Protein AF-A0A7Y2TS36-F1 (afdb_monomer_lite)

Structure (mmCIF, N/CA/C/O backbone):
data_AF-A0A7Y2TS36-F1
#
_entry.id   AF-A0A7Y2TS36-F1
#
loop_
_atom_site.group_PDB
_atom_site.id
_atom_site.type_symbol
_atom_site.label_atom_id
_atom_site.label_alt_id
_atom_site.label_comp_id
_atom_site.label_asym_id
_atom_site.label_entity_id
_atom_site.label_seq_id
_atom_site.pdbx_PDB_ins_code
_atom_site.Cartn_x
_atom_site.Cartn_y
_atom_site.Cartn_z
_atom_site.occupancy
_atom_site.B_iso_or_equiv
_atom_site.auth_seq_id
_atom_site.auth_comp_id
_atom_site.auth_asym_id
_atom_site.auth_atom_id
_atom_site.pdbx_PDB_model_num
ATOM 1 N N . MET A 1 1 ? -16.965 5.509 6.356 1.00 68.44 1 MET A N 1
ATOM 2 C CA . MET A 1 1 ? -16.185 6.746 6.571 1.00 68.44 1 MET A CA 1
ATOM 3 C C . MET A 1 1 ? -16.209 7.059 8.056 1.00 68.44 1 MET A C 1
ATOM 5 O O . MET A 1 1 ? -17.288 7.037 8.633 1.00 68.44 1 MET A O 1
ATOM 9 N N . SER A 1 2 ? -15.055 7.310 8.664 1.00 79.31 2 SER A N 1
ATOM 10 C CA . SER A 1 2 ? -14.945 7.909 9.996 1.00 79.31 2 SER A CA 1
ATOM 11 C C . SER A 1 2 ? -14.294 9.281 9.842 1.00 79.31 2 SER A C 1
ATOM 13 O O . SER A 1 2 ? -13.464 9.479 8.957 1.00 79.31 2 SER A O 1
ATOM 15 N N . MET A 1 3 ? -14.707 10.243 10.660 1.00 80.88 3 MET A N 1
ATOM 16 C CA . MET A 1 3 ? -14.103 11.572 10.701 1.00 80.88 3 MET A CA 1
ATOM 17 C C . MET A 1 3 ? -13.725 11.857 12.151 1.00 80.88 3 MET A C 1
ATOM 19 O O . MET A 1 3 ? -14.586 11.683 13.018 1.00 80.88 3 MET A O 1
ATOM 23 N N . PRO A 1 4 ? -12.474 12.254 12.440 1.00 81.75 4 PRO A N 1
ATOM 24 C CA . PRO A 1 4 ? -12.101 12.621 13.795 1.00 81.75 4 PRO A CA 1
ATOM 25 C C . PRO A 1 4 ? -12.923 13.840 14.219 1.00 81.75 4 PRO A C 1
ATOM 27 O O . PRO A 1 4 ? -12.977 14.850 13.515 1.00 81.75 4 PRO A O 1
ATOM 30 N N . LEU A 1 5 ? -13.585 13.728 15.367 1.00 80.81 5 LEU A N 1
ATOM 31 C CA . LEU A 1 5 ? -14.212 14.857 16.036 1.00 80.81 5 LEU A CA 1
ATOM 32 C C . LEU A 1 5 ? -13.200 15.399 17.042 1.00 80.81 5 LEU A C 1
ATOM 34 O O . LEU A 1 5 ? -12.681 14.642 17.860 1.00 80.81 5 LEU A O 1
ATOM 38 N N . ALA A 1 6 ? -12.906 16.696 16.965 1.00 78.00 6 ALA A N 1
ATOM 39 C CA . ALA A 1 6 ? -12.186 17.378 18.034 1.00 78.00 6 ALA A CA 1
ATOM 40 C C . ALA A 1 6 ? -12.990 17.297 19.343 1.00 78.00 6 ALA A C 1
ATOM 42 O O . ALA A 1 6 ? -14.192 17.005 19.319 1.00 78.00 6 ALA A O 1
ATOM 43 N N . GLU A 1 7 ? -12.342 17.587 20.473 1.00 82.31 7 GLU A N 1
ATOM 44 C CA . GLU A 1 7 ? -13.031 17.681 21.760 1.00 82.31 7 GLU A CA 1
ATOM 45 C C . GLU A 1 7 ? -14.257 18.593 21.641 1.00 82.31 7 GLU A C 1
ATOM 47 O O . GLU A 1 7 ? -14.172 19.750 21.217 1.00 82.31 7 GLU A O 1
ATOM 52 N N . LEU A 1 8 ? -15.426 18.036 21.961 1.00 85.81 8 LEU A N 1
ATOM 53 C CA . LEU A 1 8 ? -16.686 18.756 21.854 1.00 85.81 8 LEU A CA 1
ATOM 54 C C . LEU A 1 8 ? -16.789 19.745 23.023 1.00 85.81 8 LEU A C 1
ATOM 56 O O . LEU A 1 8 ? -16.697 19.315 24.175 1.00 85.81 8 LEU A O 1
ATOM 60 N N . PRO A 1 9 ? -17.031 21.046 22.770 1.00 90.31 9 PRO A N 1
ATOM 61 C CA . PRO A 1 9 ? -17.203 22.018 23.842 1.00 90.31 9 PRO A CA 1
ATOM 62 C C . PRO A 1 9 ? -18.315 21.607 24.822 1.00 90.31 9 PRO A C 1
ATOM 64 O O . PRO A 1 9 ? -19.338 21.055 24.381 1.00 90.31 9 PRO A O 1
ATOM 67 N N . PRO A 1 10 ? -18.180 21.913 26.127 1.00 91.56 10 PRO A N 1
ATOM 68 C CA . PRO A 1 10 ? -19.231 21.660 27.107 1.00 91.56 10 PRO A CA 1
ATOM 69 C C . PRO A 1 10 ? -20.580 22.239 26.659 1.00 91.56 10 PRO A C 1
ATOM 71 O O . PRO A 1 10 ? -20.662 23.381 26.210 1.00 91.56 10 PRO A O 1
ATOM 74 N N . GLY A 1 11 ? -21.647 21.443 26.766 1.00 93.75 11 GLY A N 1
ATOM 75 C CA . GLY A 1 11 ? -22.998 21.844 26.349 1.00 93.75 11 GLY A CA 1
ATOM 76 C C . GLY A 1 11 ? -23.312 21.655 24.858 1.00 93.75 11 GLY A C 1
ATOM 77 O O . GLY A 1 11 ? -24.403 22.024 24.415 1.00 93.75 11 GLY A O 1
ATOM 78 N N . THR A 1 12 ? -22.409 21.058 24.071 1.00 92.62 12 THR A N 1
ATOM 79 C CA . THR A 1 12 ? -22.701 20.684 22.678 1.00 92.62 12 THR A CA 1
ATOM 80 C C . THR A 1 12 ? -23.885 19.716 22.615 1.00 92.62 12 THR A C 1
ATOM 82 O O . THR A 1 12 ? -23.834 18.619 23.160 1.00 92.62 12 THR A O 1
ATOM 85 N N . SER A 1 13 ? -24.952 20.105 21.912 1.00 92.56 13 SER A N 1
ATOM 86 C CA . SER A 1 13 ? -26.180 19.302 21.757 1.00 92.56 13 SER A CA 1
ATOM 87 C C . SER A 1 13 ? -26.519 18.962 20.304 1.00 92.56 13 SER A C 1
ATOM 89 O O . SER A 1 13 ? -27.480 18.241 20.039 1.00 92.56 13 SER A O 1
ATOM 91 N N . ARG A 1 14 ? -25.763 19.502 19.338 1.00 91.75 14 ARG A N 1
ATOM 92 C CA . ARG A 1 14 ? -25.997 19.307 17.902 1.00 91.75 14 ARG A CA 1
ATOM 93 C C . ARG A 1 14 ? -24.678 19.242 17.148 1.00 91.75 14 ARG A C 1
ATOM 95 O O . ARG A 1 14 ? -23.805 20.078 17.358 1.00 91.75 14 ARG A O 1
ATOM 102 N N . LEU A 1 15 ? -24.589 18.302 16.213 1.00 89.81 15 LEU A N 1
ATOM 103 C CA . LEU A 1 15 ? -23.500 18.196 15.245 1.00 89.81 15 LEU A CA 1
ATOM 104 C C . LEU A 1 15 ? -24.037 18.537 13.852 1.00 89.81 15 LEU A C 1
ATOM 106 O O . LEU A 1 15 ? -25.158 18.164 13.504 1.00 89.81 15 LEU A O 1
ATOM 110 N N . ARG A 1 16 ? -23.250 19.255 13.047 1.00 89.94 16 ARG A N 1
ATOM 111 C CA . ARG A 1 16 ? -23.591 19.583 11.657 1.00 89.94 16 ARG A CA 1
ATOM 112 C C . ARG A 1 16 ? -22.493 19.075 10.732 1.00 89.94 16 ARG A C 1
ATOM 114 O O . ARG A 1 16 ? -21.386 19.600 10.751 1.00 89.94 16 ARG A O 1
ATOM 121 N N . LEU A 1 17 ? -22.839 18.122 9.873 1.00 87.62 17 LEU A N 1
ATOM 122 C CA . LEU A 1 17 ? -22.013 17.713 8.742 1.00 87.62 17 LEU A CA 1
ATOM 123 C C . LEU A 1 17 ? -22.260 18.671 7.564 1.00 87.62 17 LEU A C 1
ATOM 125 O O . LEU A 1 17 ? -23.410 18.952 7.226 1.00 87.62 17 LEU A O 1
ATOM 129 N N . ARG A 1 18 ? -21.196 19.177 6.935 1.00 90.81 18 ARG A N 1
ATOM 130 C CA . ARG A 1 18 ? -21.259 19.923 5.669 1.00 90.81 18 ARG A CA 1
ATOM 131 C C . ARG A 1 18 ? -20.300 19.275 4.684 1.00 90.81 18 ARG A C 1
ATOM 133 O O . ARG A 1 18 ? -19.137 19.082 5.012 1.00 90.81 18 ARG A O 1
ATOM 140 N N . THR A 1 19 ? -20.792 18.955 3.496 1.00 88.50 19 THR A N 1
ATOM 141 C CA . THR A 1 19 ? -19.996 18.370 2.418 1.00 88.50 19 THR A CA 1
ATOM 142 C C . THR A 1 19 ? -20.537 18.843 1.074 1.00 88.50 19 THR A C 1
ATOM 144 O O . THR A 1 19 ? -21.725 19.140 0.952 1.00 88.50 19 THR A O 1
ATOM 147 N N . ASN A 1 20 ? -19.658 18.943 0.083 1.00 92.50 20 ASN A N 1
ATOM 148 C CA . ASN A 1 20 ? -20.006 19.133 -1.324 1.00 92.50 20 ASN A CA 1
ATOM 149 C C . ASN A 1 20 ? -20.107 17.794 -2.080 1.00 92.50 20 ASN A C 1
ATOM 151 O O . ASN A 1 20 ? -20.387 17.791 -3.275 1.00 92.50 20 ASN A O 1
ATOM 155 N N . MET A 1 21 ? -19.866 16.668 -1.403 1.00 88.19 21 MET A N 1
ATOM 156 C CA . MET A 1 21 ? -19.956 15.334 -1.986 1.00 88.19 21 MET A CA 1
ATOM 157 C C . MET A 1 21 ? -21.397 14.823 -1.941 1.00 88.19 21 MET A C 1
ATOM 159 O O . MET A 1 21 ? -22.110 15.016 -0.953 1.00 88.19 21 MET A O 1
ATOM 163 N N . GLN A 1 22 ? -21.808 14.104 -2.983 1.00 88.38 22 GLN A N 1
ATOM 164 C CA . GLN A 1 22 ? -23.024 13.299 -2.937 1.00 88.38 22 GLN A CA 1
ATOM 165 C C . GLN A 1 22 ? -22.726 12.020 -2.150 1.00 88.38 22 GLN A C 1
ATOM 167 O O . GLN A 1 22 ? -21.920 11.199 -2.582 1.00 88.38 22 GLN A O 1
ATOM 172 N N . ILE A 1 23 ? -23.352 11.865 -0.982 1.00 86.06 23 ILE A N 1
ATOM 173 C CA . ILE A 1 23 ? -23.153 10.694 -0.126 1.00 86.06 23 ILE A CA 1
ATOM 174 C C . ILE A 1 23 ? -24.510 10.121 0.273 1.00 86.06 23 ILE A C 1
ATOM 176 O O . ILE A 1 23 ? -25.373 10.842 0.775 1.00 86.06 23 ILE A O 1
ATOM 180 N N . TYR A 1 24 ? -24.666 8.816 0.068 1.00 83.69 24 TYR A N 1
ATOM 181 C CA . TYR A 1 24 ? -25.812 8.035 0.518 1.00 83.69 24 TYR A CA 1
ATOM 182 C C . TYR A 1 24 ? -25.429 7.341 1.826 1.00 83.69 24 TYR A C 1
ATOM 184 O O . TYR A 1 24 ? -24.401 6.668 1.891 1.00 83.69 24 TYR A O 1
ATOM 192 N N . TRP A 1 25 ? -26.223 7.552 2.874 1.00 83.75 25 TRP A N 1
ATOM 193 C CA . TRP A 1 25 ? -25.937 7.042 4.213 1.00 83.75 25 TRP A CA 1
ATOM 194 C C . TRP A 1 25 ? -27.046 6.105 4.667 1.00 83.75 25 TRP A C 1
ATOM 196 O O . TRP A 1 25 ? -28.189 6.536 4.796 1.00 83.75 25 TRP A O 1
ATOM 206 N N . ASP A 1 26 ? -26.692 4.869 5.008 1.00 84.19 26 ASP A N 1
ATOM 207 C CA . ASP A 1 26 ? -27.604 3.967 5.717 1.00 84.19 26 ASP A CA 1
ATOM 208 C C . ASP A 1 26 ? -27.656 4.288 7.220 1.00 84.19 26 ASP A C 1
ATOM 210 O O . ASP A 1 26 ? -28.699 4.178 7.862 1.00 84.19 26 ASP A O 1
ATOM 214 N N . ARG A 1 27 ? -26.521 4.709 7.804 1.00 87.44 27 ARG A N 1
ATOM 215 C CA . ARG A 1 27 ? -26.407 5.049 9.230 1.00 87.44 27 ARG A CA 1
ATOM 216 C C . ARG A 1 27 ? -25.345 6.116 9.488 1.00 87.44 27 ARG A C 1
ATOM 218 O O . ARG A 1 27 ? -24.263 6.078 8.907 1.00 87.44 27 ARG A O 1
ATOM 225 N N . VAL A 1 28 ? -25.621 7.000 10.448 1.00 88.81 28 VAL A N 1
ATOM 226 C CA . VAL A 1 28 ? -24.648 7.920 11.058 1.00 88.81 28 VAL A CA 1
ATOM 227 C C . VAL A 1 28 ? -24.645 7.681 12.566 1.00 88.81 28 VAL A C 1
ATOM 229 O O . VAL A 1 28 ? -25.707 7.575 13.174 1.00 88.81 28 VAL A O 1
ATOM 232 N N . ALA A 1 29 ? -23.462 7.570 13.168 1.00 90.25 29 ALA A N 1
ATOM 233 C CA . ALA A 1 29 ? -23.300 7.369 14.604 1.00 90.25 29 ALA A CA 1
ATOM 234 C C . ALA A 1 29 ? -22.092 8.157 15.120 1.00 90.25 29 ALA A C 1
ATOM 236 O O . ALA A 1 29 ? -21.126 8.365 14.384 1.00 90.25 29 ALA A O 1
ATOM 237 N N . VAL A 1 30 ? -22.151 8.565 16.387 1.00 88.12 30 VAL A N 1
ATOM 238 C CA . VAL A 1 30 ? -20.986 9.062 17.125 1.00 88.12 30 VAL A CA 1
ATOM 239 C C . VAL A 1 30 ? -20.359 7.864 17.824 1.00 88.12 30 VAL A C 1
ATOM 241 O O . VAL A 1 30 ? -21.052 7.127 18.522 1.00 88.12 30 VAL A O 1
ATOM 244 N N . ALA A 1 31 ? -19.069 7.655 17.591 1.00 88.31 31 ALA A N 1
ATOM 245 C CA . ALA A 1 31 ? -18.275 6.665 18.299 1.00 88.31 31 ALA A CA 1
ATOM 246 C C . ALA A 1 31 ? -17.302 7.395 19.222 1.00 88.31 31 ALA A C 1
ATOM 248 O O . ALA A 1 31 ? -16.787 8.457 18.866 1.00 88.31 31 ALA A O 1
ATOM 249 N N . TYR A 1 32 ? -17.061 6.813 20.387 1.00 83.88 32 TYR A N 1
ATOM 250 C CA . TYR A 1 32 ? -16.091 7.303 21.354 1.00 83.88 32 TYR A CA 1
ATOM 251 C C . TYR A 1 32 ? -14.924 6.324 21.387 1.00 83.88 32 TYR A C 1
ATOM 253 O O . TYR A 1 32 ? -15.114 5.124 21.183 1.00 83.88 32 TYR A O 1
ATOM 261 N N . ALA A 1 33 ? -13.717 6.844 21.595 1.00 81.88 33 ALA A N 1
ATOM 262 C CA . ALA A 1 33 ? -12.610 5.990 21.980 1.00 81.88 33 ALA A CA 1
ATOM 263 C C . ALA A 1 33 ? -12.865 5.531 23.418 1.00 81.88 33 ALA A C 1
ATOM 265 O O . ALA A 1 33 ? -13.181 6.348 24.282 1.00 81.88 33 ALA A O 1
ATOM 266 N N . GLU A 1 34 ? -12.755 4.232 23.647 1.00 81.56 34 GLU A N 1
ATOM 267 C CA . GLU A 1 34 ? -12.776 3.645 24.979 1.00 81.56 34 GLU A CA 1
ATOM 268 C C . GLU A 1 34 ? -11.367 3.156 25.289 1.00 81.56 34 GLU A C 1
ATOM 270 O O . GLU A 1 34 ? -10.692 2.598 24.415 1.00 81.56 34 GLU A O 1
ATOM 275 N N . ASP A 1 35 ? -10.924 3.370 26.526 1.00 81.56 35 ASP A N 1
ATOM 276 C CA . ASP A 1 35 ? -9.707 2.732 27.000 1.00 81.56 35 ASP A CA 1
ATOM 277 C C . ASP A 1 35 ? -9.928 1.221 26.995 1.00 81.56 35 ASP A C 1
ATOM 279 O O . ASP A 1 35 ? -10.910 0.711 27.538 1.00 81.56 35 ASP A O 1
ATOM 283 N N . LEU A 1 36 ? -9.003 0.503 26.366 1.00 82.50 36 LEU A N 1
ATOM 284 C CA . LEU A 1 36 ? -8.993 -0.949 26.352 1.00 82.50 36 LEU A CA 1
ATOM 285 C C . LEU A 1 36 ? -7.930 -1.392 27.367 1.00 82.50 36 LEU A C 1
ATOM 287 O O . LEU A 1 36 ? -6.760 -1.465 27.004 1.00 82.50 36 LEU A O 1
ATOM 291 N N . PRO A 1 37 ? -8.277 -1.617 28.649 1.00 79.31 37 PRO A N 1
ATOM 292 C CA . PRO A 1 37 ? -7.278 -1.843 29.696 1.00 79.31 37 PRO A CA 1
ATOM 293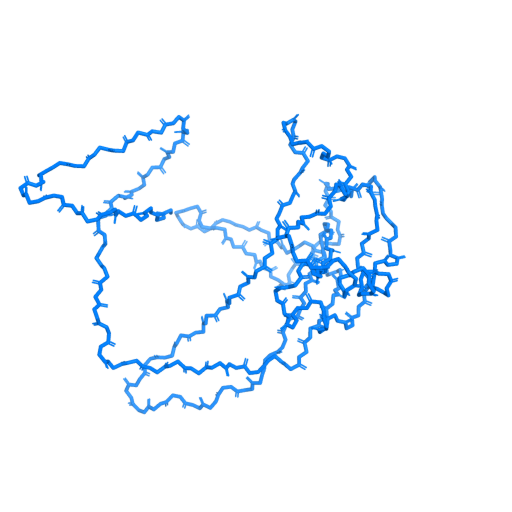 C C . PRO A 1 37 ? -6.506 -3.155 29.505 1.00 79.31 37 PRO A C 1
ATOM 295 O O . PRO A 1 37 ? -5.357 -3.262 29.923 1.00 79.31 37 PRO A O 1
ATOM 298 N N . GLU A 1 38 ? -7.115 -4.138 28.839 1.00 85.75 38 GLU A N 1
ATOM 299 C CA . GLU A 1 38 ? -6.538 -5.460 28.601 1.00 85.75 38 GLU A CA 1
ATOM 300 C C . GLU A 1 38 ? -6.417 -5.724 27.097 1.00 85.75 38 GLU A C 1
ATOM 302 O O . GLU A 1 38 ? -7.230 -6.419 26.487 1.00 85.75 38 GLU A O 1
ATOM 307 N N . PHE A 1 39 ? -5.386 -5.149 26.475 1.00 89.88 39 PHE A N 1
ATOM 308 C CA . PHE A 1 39 ? -4.984 -5.505 25.116 1.00 89.88 39 PHE A CA 1
ATOM 309 C C . PHE A 1 39 ? -3.487 -5.765 25.038 1.00 89.88 39 PHE A C 1
ATOM 311 O O . PHE A 1 39 ? -2.687 -5.183 25.766 1.00 89.88 39 PHE A O 1
ATOM 318 N N . SER A 1 40 ? -3.111 -6.641 24.114 1.00 89.88 40 SER A N 1
ATOM 319 C CA . SER A 1 40 ? -1.721 -6.904 23.773 1.00 89.88 40 SER A CA 1
ATOM 320 C C . SER A 1 40 ? -1.539 -6.683 22.280 1.00 89.88 40 SER A C 1
ATOM 322 O O . SER A 1 40 ? -2.352 -7.138 21.471 1.00 89.88 40 SER A O 1
ATOM 324 N N . ARG A 1 41 ? -0.477 -5.960 21.917 1.00 92.12 41 ARG A N 1
ATOM 325 C CA . ARG A 1 41 ? -0.057 -5.762 20.531 1.00 92.12 41 ARG A CA 1
ATOM 326 C C . ARG A 1 41 ? 1.263 -6.485 20.320 1.00 92.12 41 ARG A C 1
ATOM 328 O O . ARG A 1 41 ? 2.262 -6.152 20.950 1.00 92.12 41 ARG A O 1
ATOM 335 N N . THR A 1 42 ? 1.275 -7.394 19.358 1.00 92.94 42 THR A N 1
ATOM 336 C CA . THR A 1 42 ? 2.488 -8.059 18.882 1.00 92.94 42 THR A CA 1
ATOM 337 C C . THR A 1 42 ? 2.680 -7.694 17.419 1.00 92.94 42 THR A C 1
ATOM 339 O O . THR A 1 42 ? 1.753 -7.834 16.621 1.00 92.94 42 THR A O 1
ATOM 342 N N . LEU A 1 43 ? 3.862 -7.187 17.068 1.00 94.69 43 LEU A N 1
ATOM 343 C CA . LEU A 1 43 ? 4.232 -6.998 15.670 1.00 94.69 43 LEU A CA 1
ATOM 344 C C . LEU A 1 43 ? 4.689 -8.348 15.119 1.00 94.69 43 LEU A C 1
ATOM 346 O O . LEU A 1 43 ? 5.629 -8.932 15.654 1.00 94.69 43 LEU A O 1
ATOM 350 N N . LEU A 1 44 ? 4.027 -8.832 14.070 1.00 95.94 44 LEU A N 1
ATOM 351 C CA . LEU A 1 44 ? 4.488 -10.015 13.352 1.00 95.94 44 LEU A CA 1
ATOM 352 C C . LEU A 1 44 ? 5.596 -9.603 12.380 1.00 95.94 44 LEU A C 1
ATOM 354 O O . LEU A 1 44 ? 5.371 -8.683 11.585 1.00 95.94 44 LEU A O 1
ATOM 358 N N . PRO A 1 45 ? 6.777 -10.241 12.434 1.00 95.25 45 PRO A N 1
ATOM 359 C CA . PRO A 1 45 ? 7.822 -9.994 11.456 1.00 95.25 45 PRO A CA 1
ATOM 360 C C . PRO A 1 45 ? 7.326 -10.292 10.039 1.00 95.25 45 PRO A C 1
ATOM 362 O O . PRO A 1 45 ? 6.667 -11.305 9.792 1.00 95.25 45 PRO A O 1
ATOM 365 N N . LEU A 1 46 ? 7.653 -9.395 9.107 1.00 96.56 46 LEU A N 1
ATOM 366 C CA . LEU A 1 46 ? 7.510 -9.668 7.684 1.00 96.56 46 LEU A CA 1
ATOM 367 C C . LEU A 1 46 ? 8.572 -10.699 7.295 1.00 96.56 46 LEU A C 1
ATOM 369 O O . LEU A 1 46 ? 9.766 -10.462 7.482 1.00 96.56 46 LEU A O 1
ATOM 373 N N . ARG A 1 47 ? 8.126 -11.829 6.756 1.00 97.38 47 ARG A N 1
ATOM 374 C CA . ARG A 1 47 ? 8.979 -12.933 6.317 1.00 97.38 47 ARG A CA 1
ATOM 375 C C . ARG A 1 47 ? 9.397 -12.775 4.860 1.00 97.38 47 ARG A C 1
ATOM 377 O O . ARG A 1 47 ? 10.546 -13.051 4.528 1.00 97.38 47 ARG A O 1
ATOM 384 N N . ALA A 1 48 ? 8.459 -12.375 4.005 1.00 98.12 48 ALA A N 1
ATOM 385 C CA . ALA A 1 48 ? 8.715 -12.158 2.589 1.00 98.12 48 ALA A CA 1
ATOM 386 C C . ALA A 1 48 ? 7.744 -11.135 1.991 1.00 98.12 48 ALA A C 1
ATOM 388 O O . ALA A 1 48 ? 6.563 -11.105 2.342 1.00 98.12 48 ALA A O 1
ATOM 389 N N . ALA A 1 49 ? 8.225 -10.353 1.027 1.00 98.31 49 ALA A N 1
ATOM 390 C CA . ALA A 1 49 ? 7.390 -9.558 0.137 1.00 98.31 49 ALA A CA 1
ATOM 391 C C . ALA A 1 49 ? 7.757 -9.806 -1.326 1.00 98.31 49 ALA A C 1
ATOM 393 O O . ALA A 1 49 ? 8.919 -9.688 -1.716 1.00 98.31 49 ALA A O 1
ATOM 394 N N . ARG A 1 50 ? 6.764 -10.107 -2.167 1.00 98.69 50 ARG A N 1
ATOM 395 C CA . ARG A 1 50 ? 6.979 -10.411 -3.587 1.00 98.69 50 ARG A CA 1
ATOM 396 C C . ARG A 1 50 ? 5.986 -9.681 -4.477 1.00 98.69 50 ARG A C 1
ATOM 398 O O . ARG A 1 50 ? 4.785 -9.767 -4.262 1.00 98.69 50 ARG A O 1
ATOM 405 N N . LEU A 1 51 ? 6.486 -9.010 -5.509 1.00 98.62 51 LEU A N 1
ATOM 406 C CA . LEU A 1 51 ? 5.658 -8.370 -6.526 1.00 98.62 51 LEU A CA 1
ATOM 407 C C . LEU A 1 51 ? 5.356 -9.362 -7.653 1.00 98.62 51 LEU A C 1
ATOM 409 O O . LEU A 1 51 ? 6.279 -9.970 -8.210 1.00 98.62 51 LEU A O 1
ATOM 413 N N . ASP A 1 52 ? 4.079 -9.506 -8.001 1.00 97.56 52 ASP A N 1
ATOM 414 C CA . ASP A 1 52 ? 3.612 -10.343 -9.113 1.00 97.56 52 ASP A CA 1
ATOM 415 C C . ASP A 1 52 ? 2.465 -9.678 -9.898 1.00 97.56 52 ASP A C 1
ATOM 417 O O . ASP A 1 52 ? 1.976 -8.609 -9.527 1.00 97.56 52 ASP A O 1
ATOM 421 N N . LYS A 1 53 ? 2.043 -10.304 -11.000 1.00 95.94 53 LYS A N 1
ATOM 422 C CA . LYS A 1 53 ? 0.896 -9.917 -11.825 1.00 95.94 53 LYS A CA 1
ATOM 423 C C . LYS A 1 53 ? -0.104 -11.075 -11.943 1.00 95.94 53 LYS A C 1
ATOM 425 O O . LYS A 1 53 ? -0.209 -11.683 -13.012 1.00 95.94 53 LYS A O 1
ATOM 430 N N . PRO A 1 54 ? -0.854 -11.388 -10.873 1.00 95.44 54 PRO A N 1
ATOM 431 C CA . PRO A 1 54 ? -1.891 -12.420 -10.918 1.00 95.44 54 PRO A CA 1
ATOM 432 C C . PRO A 1 54 ? -3.070 -12.027 -11.823 1.00 95.44 54 PRO A C 1
ATOM 434 O O . PRO A 1 54 ? -3.823 -12.890 -12.269 1.00 95.44 54 PRO A O 1
ATOM 437 N N . GLY A 1 55 ? -3.233 -10.732 -12.111 1.00 95.50 55 GLY A N 1
ATOM 438 C CA . GLY A 1 55 ? -4.386 -10.188 -12.812 1.00 95.50 55 GLY A CA 1
ATOM 439 C C . GLY A 1 55 ? -5.408 -9.606 -11.840 1.00 95.50 55 GLY A C 1
ATOM 440 O O . GLY A 1 55 ? -5.075 -9.111 -10.766 1.00 95.50 55 GLY A O 1
ATOM 441 N N . PHE A 1 56 ? -6.672 -9.623 -12.241 1.00 95.06 56 PHE A N 1
ATOM 442 C CA . PHE A 1 56 ? -7.759 -8.947 -11.548 1.00 95.06 56 PHE A CA 1
ATOM 443 C C . PHE A 1 56 ? -8.671 -9.977 -10.892 1.00 95.06 56 PHE A C 1
ATOM 445 O O . PHE A 1 56 ? -9.307 -10.775 -11.584 1.00 95.06 56 PHE A O 1
ATOM 452 N N . ALA A 1 57 ? -8.747 -9.948 -9.562 1.00 95.38 57 ALA A N 1
ATOM 453 C CA . ALA A 1 57 ? -9.700 -10.762 -8.819 1.00 95.38 57 ALA A CA 1
ATOM 454 C C . ALA A 1 57 ? -11.136 -10.403 -9.215 1.00 95.38 57 ALA A C 1
ATOM 456 O O . ALA A 1 57 ? -11.474 -9.223 -9.366 1.00 95.38 57 ALA A O 1
ATOM 457 N N . LEU A 1 58 ? -11.990 -11.419 -9.358 1.00 94.88 58 LEU A N 1
ATOM 458 C CA . LEU A 1 58 ? -13.399 -11.221 -9.668 1.00 94.88 58 LEU A CA 1
ATOM 459 C C . LEU A 1 58 ? -14.040 -10.356 -8.579 1.00 94.88 58 LEU A C 1
ATOM 461 O O . LEU A 1 58 ? -14.229 -10.791 -7.441 1.00 94.88 58 LEU A O 1
ATOM 465 N N . ARG A 1 59 ? -14.393 -9.124 -8.951 1.00 93.69 59 ARG A N 1
ATOM 466 C CA . ARG A 1 59 ? -15.073 -8.190 -8.063 1.00 93.69 59 ARG A CA 1
ATOM 467 C C . ARG A 1 59 ? -16.573 -8.444 -8.089 1.00 93.69 59 ARG A C 1
ATOM 469 O O . ARG A 1 59 ? -17.209 -8.377 -9.138 1.00 93.69 59 ARG A O 1
ATOM 476 N N . SER A 1 60 ? -17.147 -8.640 -6.915 1.00 95.44 60 SER A N 1
ATOM 477 C CA . SER A 1 60 ? -18.587 -8.609 -6.690 1.00 95.44 60 SER A CA 1
ATOM 478 C C . SER A 1 60 ? -18.926 -7.577 -5.614 1.00 95.44 60 SER A C 1
ATOM 480 O O . SER A 1 60 ? -18.069 -6.848 -5.104 1.00 95.44 60 SER A O 1
ATOM 482 N N . THR A 1 61 ? -20.211 -7.427 -5.319 1.00 95.56 61 THR A N 1
ATOM 483 C CA . THR A 1 61 ? -20.701 -6.501 -4.300 1.00 95.56 61 THR A CA 1
ATOM 484 C C . THR A 1 61 ? -21.667 -7.257 -3.406 1.00 95.56 61 THR A C 1
ATOM 486 O O . THR A 1 61 ? -22.626 -7.846 -3.895 1.00 95.56 61 THR A O 1
ATOM 489 N N . LEU A 1 62 ? -21.362 -7.288 -2.112 1.00 94.12 62 LEU A N 1
ATOM 490 C CA . LEU A 1 62 ? -22.204 -7.899 -1.088 1.00 94.12 62 LEU A CA 1
ATOM 491 C C . LEU A 1 62 ? -23.230 -6.875 -0.580 1.00 94.12 62 LEU A C 1
ATOM 493 O O . LEU A 1 62 ? -23.245 -5.720 -1.019 1.00 94.12 62 LEU A O 1
ATOM 497 N N . ASP A 1 63 ? -24.054 -7.289 0.381 1.00 90.25 63 ASP A N 1
ATOM 498 C CA . ASP A 1 63 ? -24.995 -6.411 1.078 1.00 90.25 63 ASP A CA 1
ATOM 499 C C . ASP A 1 63 ? -24.328 -5.111 1.562 1.00 90.25 63 ASP A C 1
ATOM 501 O O . ASP A 1 63 ? -23.143 -5.088 1.916 1.00 90.25 63 ASP A O 1
ATOM 505 N N . GLN A 1 64 ? -25.105 -4.022 1.579 1.00 85.19 64 GLN A N 1
ATOM 506 C CA . GLN A 1 64 ? -24.637 -2.662 1.901 1.00 85.19 64 GLN A CA 1
ATOM 507 C C . GLN A 1 64 ? -23.498 -2.170 0.991 1.00 85.19 64 GLN A C 1
ATOM 509 O O . GLN A 1 64 ? -22.598 -1.455 1.426 1.00 85.19 64 GLN A O 1
ATOM 514 N N . HIS A 1 65 ? -23.507 -2.579 -0.281 1.00 84.44 65 HIS A N 1
ATOM 515 C CA . HIS A 1 65 ? -22.512 -2.183 -1.281 1.00 84.44 65 HIS A CA 1
ATOM 516 C C . HIS A 1 65 ? -21.056 -2.504 -0.900 1.00 84.44 65 HIS A C 1
ATOM 518 O O . HIS A 1 65 ? -20.116 -1.881 -1.404 1.00 84.44 65 HIS A O 1
ATOM 524 N N . ARG A 1 66 ? -20.837 -3.492 -0.024 1.00 89.12 66 ARG A N 1
ATOM 525 C CA . ARG A 1 66 ? -19.489 -3.856 0.414 1.00 89.12 66 ARG A CA 1
ATOM 526 C C . ARG A 1 66 ? -18.738 -4.549 -0.731 1.00 89.12 66 ARG A C 1
ATOM 528 O O . ARG A 1 66 ? -19.213 -5.582 -1.213 1.00 89.12 66 ARG A O 1
ATOM 535 N N . PRO A 1 67 ? -17.570 -4.037 -1.162 1.00 93.44 67 PRO A N 1
ATOM 536 C CA . PRO A 1 67 ? -16.794 -4.685 -2.211 1.00 93.44 67 PRO A CA 1
ATOM 537 C C . PRO A 1 67 ? -16.284 -6.048 -1.730 1.00 93.44 67 PRO A C 1
ATOM 539 O O . PRO A 1 67 ? -15.857 -6.194 -0.584 1.00 93.44 67 PRO A O 1
ATOM 542 N N . HIS A 1 68 ? -16.321 -7.038 -2.616 1.00 95.38 68 HIS A N 1
ATOM 543 C CA . HIS A 1 68 ? -15.734 -8.355 -2.400 1.00 95.38 68 HIS A CA 1
ATOM 544 C C . HIS A 1 68 ? -14.899 -8.747 -3.617 1.00 95.38 68 HIS A C 1
ATOM 546 O O . HIS A 1 68 ? -15.271 -8.431 -4.746 1.00 95.38 68 HIS A O 1
ATOM 552 N N . TYR A 1 69 ? -13.778 -9.421 -3.373 1.00 95.12 69 TYR A N 1
ATOM 553 C CA . TYR A 1 69 ? -12.832 -9.856 -4.393 1.00 95.12 69 TYR A CA 1
ATOM 554 C C . TYR A 1 69 ? -12.567 -11.351 -4.199 1.00 95.12 69 TYR A C 1
ATOM 556 O O . TYR A 1 69 ? -12.016 -11.752 -3.175 1.00 95.12 69 TYR A O 1
ATOM 564 N N . ASP A 1 70 ? -12.980 -12.170 -5.164 1.00 96.00 70 ASP A N 1
ATOM 565 C CA . ASP A 1 70 ? -12.725 -13.613 -5.168 1.00 96.00 70 ASP A C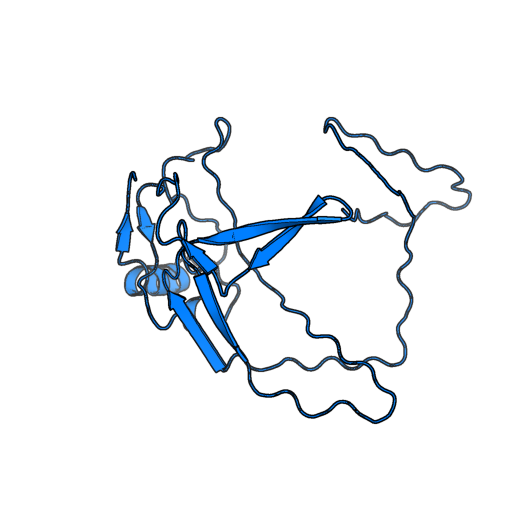A 1
ATOM 566 C C . ASP A 1 70 ? -11.361 -13.878 -5.819 1.00 96.00 70 ASP A C 1
ATOM 568 O O . ASP A 1 70 ? -11.235 -13.947 -7.043 1.00 96.00 70 ASP A O 1
ATOM 572 N N . TYR A 1 71 ? -10.325 -13.997 -4.985 1.00 95.06 71 TYR A N 1
ATOM 573 C CA . TYR A 1 71 ? -8.945 -14.211 -5.433 1.00 95.06 71 TYR A CA 1
ATOM 574 C C . TYR A 1 71 ? -8.736 -15.567 -6.126 1.00 95.06 71 TYR A C 1
ATOM 576 O O . TYR A 1 71 ? -7.790 -15.730 -6.889 1.00 95.06 71 TYR A O 1
ATOM 584 N N . SER A 1 72 ? -9.633 -16.541 -5.924 1.00 96.00 72 SER A N 1
ATOM 585 C CA . SER A 1 72 ? -9.560 -17.827 -6.633 1.00 96.00 72 SER A CA 1
ATOM 586 C C . SER A 1 72 ? -9.931 -17.711 -8.118 1.00 96.00 72 SER A C 1
ATOM 588 O O . SER A 1 72 ? -9.694 -18.636 -8.896 1.00 96.00 72 SER A O 1
ATOM 590 N N . LYS A 1 73 ? -10.503 -16.570 -8.523 1.00 95.75 73 LYS A N 1
ATOM 591 C CA . LYS A 1 73 ? -10.948 -16.282 -9.887 1.00 95.75 73 LYS A CA 1
ATOM 592 C C . LYS A 1 73 ? -10.270 -15.024 -10.398 1.00 95.75 73 LYS A C 1
ATOM 594 O O . LYS A 1 73 ? -10.739 -13.909 -10.176 1.00 95.75 73 LYS A O 1
ATOM 599 N N . LEU A 1 74 ? -9.178 -15.226 -11.119 1.00 95.19 74 LEU A N 1
ATOM 600 C CA . LEU A 1 74 ? -8.367 -14.154 -11.677 1.00 95.19 74 LEU A CA 1
ATOM 601 C C . LEU A 1 74 ? -8.640 -14.009 -13.175 1.00 95.19 74 LEU A C 1
ATOM 603 O O . LEU A 1 74 ? -8.582 -14.984 -13.924 1.00 95.19 74 LEU A O 1
ATOM 607 N N . SER A 1 75 ? -8.913 -12.782 -13.616 1.00 93.31 75 SER A N 1
ATOM 608 C CA . SER A 1 75 ? -8.857 -12.420 -15.032 1.00 93.31 75 SER A CA 1
ATOM 609 C C . SER A 1 75 ? -7.472 -11.857 -15.354 1.00 93.31 75 SER A C 1
ATOM 611 O O . SER A 1 75 ? -7.071 -10.879 -14.722 1.00 93.31 75 SER A O 1
ATOM 613 N N . PRO A 1 76 ? -6.740 -12.387 -16.349 1.00 87.00 76 PRO A N 1
ATOM 614 C CA . PRO A 1 76 ? -5.438 -11.835 -16.728 1.00 87.00 76 PRO A CA 1
ATOM 615 C C . PRO A 1 76 ? -5.543 -10.454 -17.395 1.00 87.00 76 PRO A C 1
ATOM 617 O O . PRO A 1 76 ? -4.551 -9.728 -17.466 1.00 87.00 76 PRO A O 1
ATOM 620 N N . PHE A 1 77 ? -6.734 -10.084 -17.877 1.00 82.12 77 PHE A N 1
ATOM 621 C CA . PHE A 1 77 ? -6.974 -8.851 -18.621 1.00 82.12 77 PHE A CA 1
ATOM 622 C C . PHE A 1 77 ? -8.114 -8.031 -18.015 1.00 82.12 77 PHE A C 1
ATOM 624 O O . PHE A 1 77 ? -9.103 -8.576 -17.516 1.00 82.12 77 PHE A O 1
ATOM 631 N N . TRP A 1 78 ? -7.973 -6.712 -18.113 1.00 79.94 78 TRP A N 1
ATOM 632 C CA . TRP A 1 78 ? -9.005 -5.714 -17.855 1.00 79.94 78 TRP A CA 1
ATOM 633 C C . TRP A 1 78 ? -8.755 -4.507 -18.765 1.00 79.94 78 TRP A C 1
ATOM 635 O O . TRP A 1 78 ? -7.637 -4.324 -19.247 1.00 79.94 78 TRP A O 1
ATOM 645 N N . ASP A 1 79 ? -9.779 -3.686 -18.993 1.00 83.31 79 ASP A N 1
ATOM 646 C CA . ASP A 1 79 ? -9.653 -2.417 -19.720 1.00 83.31 79 ASP A CA 1
ATOM 647 C C . ASP A 1 79 ? -8.990 -1.358 -18.820 1.00 83.31 79 ASP A C 1
ATOM 649 O O . ASP A 1 79 ? -9.640 -0.496 -18.230 1.00 83.31 79 ASP A O 1
ATOM 653 N N . THR A 1 80 ? -7.682 -1.509 -18.608 1.00 87.69 80 THR A N 1
ATOM 654 C CA . THR A 1 80 ? -6.847 -0.595 -17.819 1.00 87.69 80 THR A CA 1
ATOM 655 C C . THR A 1 80 ? -5.626 -0.173 -18.616 1.00 87.69 80 THR A C 1
ATOM 657 O O . THR A 1 80 ? -5.044 -0.988 -19.326 1.00 87.69 80 THR A O 1
ATOM 660 N N . ARG A 1 81 ? -5.175 1.064 -18.404 1.00 90.56 81 ARG A N 1
ATOM 661 C CA . ARG A 1 81 ? -3.926 1.591 -18.963 1.00 90.56 81 ARG A CA 1
ATOM 662 C C . ARG A 1 81 ? -2.835 1.682 -17.905 1.00 90.56 81 ARG A C 1
ATOM 664 O O . ARG A 1 81 ? -3.106 1.923 -16.731 1.00 90.56 81 ARG A O 1
ATOM 671 N N . TYR A 1 82 ? -1.594 1.542 -18.345 1.00 94.50 82 TYR A N 1
ATOM 672 C CA . TYR A 1 82 ? -0.404 1.914 -17.600 1.00 94.50 82 TYR A CA 1
ATOM 673 C C . TYR A 1 82 ? -0.110 3.405 -17.780 1.00 94.50 82 TYR A C 1
ATOM 675 O O . TYR A 1 82 ? -0.029 3.904 -18.907 1.00 94.50 82 TYR A O 1
ATOM 683 N N . MET A 1 83 ? 0.144 4.092 -16.665 1.00 96.31 83 MET A N 1
ATOM 684 C CA . MET A 1 83 ? 0.828 5.381 -16.694 1.00 96.31 83 MET A CA 1
ATOM 685 C C . MET A 1 83 ? 2.232 5.184 -17.266 1.00 96.31 83 MET A C 1
ATOM 687 O O . MET A 1 83 ? 2.897 4.184 -16.997 1.00 96.31 83 MET A O 1
ATOM 691 N N . THR A 1 84 ? 2.714 6.139 -18.051 1.00 97.69 84 THR A N 1
ATOM 692 C CA . THR A 1 84 ? 4.033 6.032 -18.674 1.00 97.69 84 THR A CA 1
ATOM 693 C C . THR A 1 84 ? 5.134 6.179 -17.624 1.00 97.69 84 THR A C 1
ATOM 695 O O . THR A 1 84 ? 5.196 7.186 -16.913 1.00 97.69 84 THR A O 1
ATOM 698 N N . GLY A 1 85 ? 6.025 5.193 -17.518 1.00 97.88 85 GLY A N 1
ATOM 699 C CA . GLY A 1 85 ? 7.162 5.260 -16.602 1.00 97.88 85 GLY A CA 1
ATOM 700 C C . GLY A 1 85 ? 7.769 3.910 -16.238 1.00 97.88 85 GLY A C 1
ATOM 701 O O . GLY A 1 85 ? 7.453 2.873 -16.824 1.00 97.88 85 GLY A O 1
ATOM 702 N N . LEU A 1 86 ? 8.680 3.945 -15.265 1.00 98.00 86 LEU A N 1
ATOM 703 C CA . LEU A 1 86 ? 9.332 2.763 -14.712 1.00 98.00 86 LEU A CA 1
ATOM 704 C C . LEU A 1 86 ? 8.546 2.238 -13.512 1.00 98.00 86 LEU A C 1
ATOM 706 O O . LEU A 1 86 ? 8.323 2.954 -12.539 1.00 98.00 86 LEU A O 1
ATOM 710 N N . TYR A 1 87 ? 8.181 0.967 -13.587 1.00 98.44 87 TYR A N 1
ATOM 711 C CA . TYR A 1 87 ? 7.570 0.203 -12.515 1.00 98.44 87 TYR A CA 1
ATOM 712 C C . TYR A 1 87 ? 8.592 -0.727 -11.874 1.00 98.44 87 TYR A C 1
ATOM 714 O O . TYR A 1 87 ? 9.602 -1.099 -12.487 1.00 98.44 87 TYR A O 1
ATOM 722 N N . THR A 1 88 ? 8.291 -1.156 -10.653 1.00 98.62 88 THR A N 1
ATOM 723 C CA . THR A 1 88 ? 9.089 -2.147 -9.941 1.00 98.62 88 THR A CA 1
ATOM 724 C C . THR A 1 88 ? 9.074 -3.488 -10.691 1.00 98.62 88 THR A C 1
ATOM 726 O O . THR A 1 88 ? 8.075 -3.889 -11.305 1.00 98.62 88 THR A O 1
ATOM 729 N N . ARG A 1 89 ? 10.228 -4.162 -10.710 1.00 98.44 89 ARG A N 1
ATOM 730 C CA . ARG A 1 89 ? 10.402 -5.501 -11.283 1.00 98.44 89 ARG A CA 1
ATOM 731 C C . ARG A 1 89 ? 9.621 -6.546 -10.482 1.00 98.44 89 ARG A C 1
ATOM 733 O O . ARG A 1 89 ? 9.448 -6.397 -9.277 1.00 98.44 89 ARG A O 1
ATOM 740 N N . PHE A 1 90 ? 9.211 -7.626 -11.140 1.00 98.62 90 PHE A N 1
ATOM 741 C CA . PHE A 1 90 ? 8.619 -8.775 -10.452 1.00 98.62 90 PHE A CA 1
ATOM 742 C C . PHE A 1 90 ? 9.657 -9.518 -9.605 1.00 98.62 90 PHE A C 1
ATOM 744 O O . PHE A 1 90 ? 10.853 -9.503 -9.916 1.00 98.62 90 PHE A O 1
ATOM 751 N N . GLY A 1 91 ? 9.184 -10.203 -8.566 1.00 98.62 91 GLY A N 1
ATOM 752 C CA . GLY A 1 91 ? 10.026 -10.944 -7.628 1.00 98.62 91 GLY A CA 1
ATOM 753 C C . GLY A 1 91 ? 10.130 -10.271 -6.257 1.00 98.62 91 GLY A C 1
ATOM 754 O O . GLY A 1 91 ? 9.249 -9.486 -5.906 1.00 98.62 91 GLY A O 1
ATOM 755 N N . PRO A 1 92 ? 11.146 -10.628 -5.450 1.00 98.50 92 PRO A N 1
ATOM 756 C CA . PRO A 1 92 ? 11.298 -10.118 -4.088 1.00 98.50 92 PRO A CA 1
ATOM 757 C C . PRO A 1 92 ? 11.395 -8.590 -4.058 1.00 98.50 92 PRO A C 1
ATOM 759 O O . PRO A 1 92 ? 12.099 -8.011 -4.890 1.00 98.50 92 PRO A O 1
ATOM 762 N N . VAL A 1 93 ? 10.688 -7.958 -3.119 1.00 98.44 93 VAL A N 1
ATOM 763 C CA . VAL A 1 93 ? 10.599 -6.497 -2.921 1.00 98.44 93 VAL A CA 1
ATOM 764 C C . VAL A 1 93 ? 10.657 -6.099 -1.441 1.00 98.44 93 VAL A C 1
ATOM 766 O O . VAL A 1 93 ? 10.245 -5.001 -1.082 1.00 98.44 93 VAL A O 1
ATOM 769 N N . ASP A 1 94 ? 11.191 -6.968 -0.584 1.00 97.88 94 ASP A N 1
ATOM 770 C CA . ASP A 1 94 ? 11.282 -6.802 0.874 1.00 97.88 94 ASP A CA 1
ATOM 771 C C . ASP A 1 94 ? 11.855 -5.435 1.271 1.00 97.88 94 ASP A C 1
ATOM 773 O O . ASP A 1 94 ? 11.297 -4.727 2.104 1.00 97.88 94 ASP A O 1
ATOM 777 N N . GLU A 1 95 ? 12.926 -5.010 0.595 1.00 97.31 95 GLU A N 1
ATOM 778 C CA . GLU A 1 95 ? 13.593 -3.731 0.861 1.00 97.31 95 GLU A CA 1
ATOM 779 C C . GLU A 1 95 ? 12.721 -2.504 0.550 1.00 97.31 95 GLU A C 1
ATOM 781 O O . GLU A 1 95 ? 12.923 -1.464 1.162 1.00 97.31 95 GLU A O 1
ATOM 786 N N . LEU A 1 96 ? 11.752 -2.611 -0.369 1.00 97.38 96 LEU A N 1
ATOM 787 C CA . LEU A 1 96 ? 10.840 -1.513 -0.729 1.00 97.38 96 LEU A CA 1
ATOM 788 C C . LEU A 1 96 ? 9.628 -1.399 0.207 1.00 97.38 96 LEU A C 1
ATOM 790 O O . LEU A 1 96 ? 8.839 -0.466 0.085 1.00 97.38 96 LEU A O 1
ATOM 794 N N . VAL A 1 97 ? 9.430 -2.369 1.101 1.00 96.19 97 VAL A N 1
ATOM 795 C CA . VAL A 1 97 ? 8.307 -2.375 2.056 1.00 96.19 97 VAL A CA 1
ATOM 796 C C . VAL A 1 97 ? 8.765 -2.427 3.514 1.00 96.19 97 VAL A C 1
ATOM 798 O O . VAL A 1 97 ? 7.939 -2.358 4.422 1.00 96.19 97 VAL A O 1
ATOM 801 N N . ALA A 1 98 ? 10.075 -2.525 3.753 1.00 93.88 98 ALA A N 1
ATOM 802 C CA . ALA A 1 98 ? 10.661 -2.621 5.086 1.00 93.88 98 ALA A CA 1
ATOM 803 C C . ALA A 1 98 ? 10.595 -1.308 5.887 1.00 93.88 98 ALA A C 1
ATOM 805 O O . ALA A 1 98 ? 10.626 -1.342 7.118 1.00 93.88 98 ALA A O 1
ATOM 806 N N . ALA A 1 99 ? 10.521 -0.154 5.216 1.00 93.25 99 ALA A N 1
ATOM 807 C CA . ALA A 1 99 ? 10.578 1.159 5.852 1.00 93.25 99 ALA A CA 1
ATOM 808 C C . ALA A 1 99 ? 9.660 2.190 5.174 1.00 93.25 99 ALA A C 1
ATOM 810 O O . ALA A 1 99 ? 9.152 1.989 4.075 1.00 93.25 99 ALA A O 1
ATOM 811 N N . ARG A 1 100 ? 9.434 3.315 5.865 1.00 94.00 100 ARG A N 1
ATOM 812 C CA . ARG A 1 100 ? 8.700 4.487 5.356 1.00 94.00 100 ARG A CA 1
ATOM 813 C C . ARG A 1 100 ? 9.693 5.579 4.969 1.00 94.00 100 ARG A C 1
ATOM 815 O O . ARG A 1 100 ? 9.866 6.543 5.708 1.00 94.00 100 ARG A O 1
ATOM 822 N N . ASP A 1 101 ? 10.382 5.388 3.854 1.00 94.06 101 ASP A N 1
ATOM 823 C CA . ASP A 1 101 ? 11.531 6.196 3.418 1.00 94.06 101 ASP A CA 1
ATOM 824 C C . ASP A 1 101 ? 11.387 6.720 1.974 1.00 94.06 101 ASP A C 1
ATOM 826 O O . ASP A 1 101 ? 12.372 6.984 1.287 1.00 94.06 101 ASP A O 1
ATOM 830 N N . ASP A 1 102 ? 10.142 6.864 1.510 1.00 94.50 102 ASP A N 1
ATOM 831 C CA . ASP A 1 102 ? 9.748 7.220 0.138 1.00 94.50 102 ASP A CA 1
ATOM 832 C C . ASP A 1 102 ? 10.147 6.185 -0.942 1.00 94.50 102 ASP A C 1
ATOM 834 O O . ASP A 1 102 ? 9.801 6.353 -2.119 1.00 94.50 102 ASP A O 1
ATOM 838 N N . ALA A 1 103 ? 10.825 5.087 -0.581 1.00 94.94 103 ALA A N 1
ATOM 839 C CA . ALA A 1 103 ? 11.209 4.018 -1.499 1.00 94.94 103 ALA A CA 1
ATOM 840 C C . ALA A 1 103 ? 10.081 3.012 -1.713 1.00 94.94 103 ALA A C 1
ATOM 842 O O . ALA A 1 103 ? 10.097 1.894 -1.219 1.00 94.94 103 ALA A O 1
ATOM 843 N N . VAL A 1 104 ? 9.091 3.408 -2.506 1.00 94.81 104 VAL A N 1
ATOM 844 C CA . VAL A 1 104 ? 7.912 2.569 -2.757 1.00 94.81 104 VAL A CA 1
ATOM 845 C C . VAL A 1 104 ? 8.112 1.500 -3.823 1.00 94.81 104 VAL A C 1
ATOM 847 O O . VAL A 1 104 ? 8.791 1.727 -4.827 1.00 94.81 104 VAL A O 1
ATOM 850 N N . ALA A 1 105 ? 7.413 0.375 -3.650 1.00 97.50 105 ALA A N 1
ATOM 851 C CA . ALA A 1 105 ? 7.073 -0.525 -4.743 1.00 97.50 105 ALA A CA 1
ATOM 852 C C . ALA A 1 105 ? 6.019 0.128 -5.651 1.00 97.50 105 ALA A C 1
ATOM 854 O O . ALA A 1 105 ? 4.914 0.455 -5.220 1.00 97.50 105 ALA A O 1
ATOM 855 N N . ILE A 1 106 ? 6.369 0.321 -6.921 1.00 97.81 106 ILE A N 1
ATOM 856 C CA . ILE A 1 106 ? 5.502 0.908 -7.942 1.00 97.81 106 ILE A CA 1
ATOM 857 C C . ILE A 1 106 ? 4.797 -0.230 -8.677 1.00 97.81 106 ILE A C 1
ATOM 859 O O . ILE A 1 106 ? 5.407 -0.913 -9.508 1.00 97.81 106 ILE A O 1
ATOM 863 N N . ILE A 1 107 ? 3.513 -0.408 -8.371 1.00 96.94 107 ILE A N 1
ATOM 864 C CA . ILE A 1 107 ? 2.633 -1.407 -8.985 1.00 96.94 107 ILE A CA 1
ATOM 865 C C . ILE A 1 107 ? 1.680 -0.762 -9.993 1.00 96.94 107 ILE A C 1
ATOM 867 O O . ILE A 1 107 ? 1.290 0.398 -9.865 1.00 96.94 107 ILE A O 1
ATOM 871 N N . GLY A 1 108 ? 1.328 -1.524 -11.019 1.00 95.19 108 GLY A N 1
ATOM 872 C CA . GLY A 1 1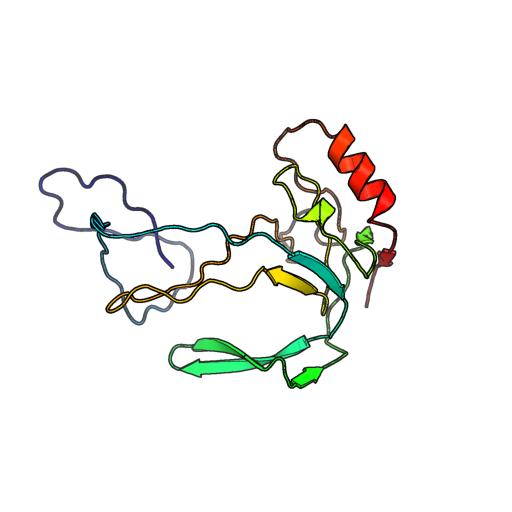08 ? 0.359 -1.162 -12.043 1.00 95.19 108 GLY A CA 1
ATOM 873 C C . GLY A 1 108 ? -0.896 -2.038 -12.016 1.00 95.19 108 GLY A C 1
ATOM 874 O O . GLY A 1 108 ? -1.115 -2.811 -11.084 1.00 95.19 108 GLY A O 1
ATOM 875 N N . PRO A 1 109 ? -1.744 -1.932 -13.049 1.00 94.12 109 PRO A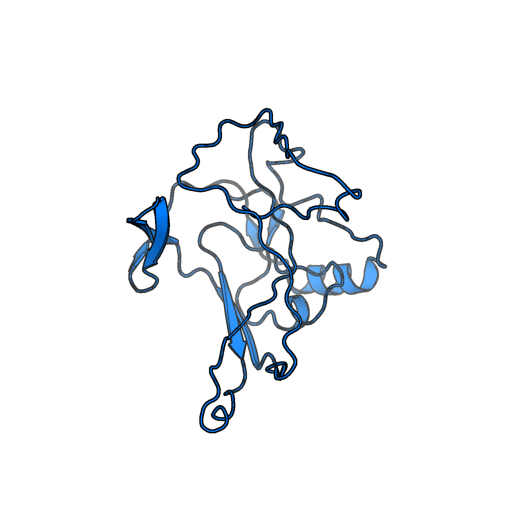 N 1
ATOM 876 C CA . PRO A 1 109 ? -2.985 -2.689 -13.116 1.00 94.12 109 PRO A CA 1
ATOM 877 C C . PRO A 1 109 ? -2.775 -4.211 -13.116 1.00 94.12 109 PRO A C 1
ATOM 879 O O . PRO A 1 109 ? -1.965 -4.746 -13.880 1.00 94.12 109 PRO A O 1
ATOM 882 N N . GLY A 1 110 ? -3.551 -4.908 -12.279 1.00 94.62 110 GLY A N 1
ATOM 883 C CA . GLY A 1 110 ? -3.518 -6.369 -12.140 1.00 94.62 110 GLY A CA 1
ATOM 884 C C . GLY A 1 110 ? -2.268 -6.903 -11.435 1.00 94.62 110 GLY A C 1
ATOM 885 O O . GLY A 1 110 ? -1.991 -8.100 -11.507 1.00 94.62 110 GLY A O 1
ATOM 886 N N . GLU A 1 111 ? -1.492 -6.020 -10.811 1.00 96.19 111 GLU A N 1
ATOM 887 C CA . GLU A 1 111 ? -0.293 -6.358 -10.052 1.00 96.19 111 GLU A CA 1
ATOM 888 C C . GLU A 1 111 ? -0.564 -6.285 -8.554 1.00 96.19 111 GLU A C 1
ATOM 890 O O . GLU A 1 111 ? -1.445 -5.558 -8.095 1.00 96.19 111 GLU A O 1
ATOM 895 N N . GLU A 1 112 ? 0.215 -7.039 -7.791 1.00 96.00 112 GLU A N 1
ATOM 896 C CA . GLU A 1 112 ? 0.105 -7.103 -6.341 1.00 96.00 112 GLU A CA 1
ATOM 897 C C . GLU A 1 112 ? 1.481 -7.122 -5.679 1.00 96.00 112 GLU A C 1
ATOM 899 O O . GLU A 1 112 ? 2.489 -7.454 -6.308 1.00 96.00 112 GLU A O 1
ATOM 904 N N . VAL A 1 113 ? 1.491 -6.833 -4.379 1.00 97.62 113 VAL A N 1
ATOM 905 C CA . VAL A 1 113 ? 2.581 -7.212 -3.480 1.00 97.62 113 VAL A CA 1
ATOM 906 C C . VAL A 1 113 ? 2.038 -8.274 -2.530 1.00 97.62 113 VAL A C 1
ATOM 908 O O . VAL A 1 113 ? 1.224 -7.977 -1.656 1.00 97.62 113 VAL A O 1
ATOM 911 N N . HIS A 1 114 ? 2.479 -9.511 -2.721 1.00 97.19 114 HIS A N 1
ATOM 912 C CA . HIS A 1 114 ? 2.205 -10.621 -1.823 1.00 97.19 114 HIS A CA 1
ATOM 913 C C . HIS A 1 114 ? 3.077 -10.485 -0.572 1.00 97.19 114 HIS A C 1
ATOM 915 O O . HIS A 1 114 ? 4.291 -10.318 -0.696 1.00 97.19 114 HIS A O 1
ATOM 921 N N . LEU A 1 115 ? 2.468 -10.550 0.613 1.00 97.12 115 LEU A N 1
ATOM 922 C CA . LEU A 1 115 ? 3.145 -10.405 1.903 1.00 97.12 115 LEU A CA 1
ATOM 923 C C . LEU A 1 115 ? 2.962 -11.680 2.725 1.00 97.12 115 LEU A C 1
ATOM 925 O O . LEU A 1 115 ? 1.833 -12.098 2.978 1.00 97.12 115 LEU A O 1
ATOM 929 N N . GLU A 1 116 ? 4.068 -12.249 3.188 1.00 97.50 116 GLU A N 1
ATOM 930 C CA . GLU A 1 116 ? 4.088 -13.365 4.129 1.00 97.50 116 GLU A CA 1
ATOM 931 C C . GLU A 1 116 ? 4.632 -12.877 5.470 1.00 97.50 116 GLU A C 1
ATOM 933 O O . GLU A 1 116 ? 5.652 -12.188 5.525 1.00 97.50 116 GLU A O 1
ATOM 938 N N . PHE A 1 117 ? 3.965 -13.253 6.556 1.00 97.19 117 PHE A N 1
ATOM 939 C CA . PHE A 1 117 ? 4.374 -12.945 7.924 1.00 97.19 117 PHE A CA 1
ATOM 940 C C . PHE A 1 117 ? 4.667 -14.242 8.667 1.00 97.19 117 PHE A C 1
ATOM 942 O O . PHE A 1 117 ? 4.152 -15.301 8.297 1.00 97.19 117 PHE A O 1
ATOM 949 N N . ASP A 1 118 ? 5.473 -14.155 9.719 1.00 96.69 118 ASP A N 1
ATOM 950 C CA . ASP A 1 118 ? 5.689 -15.302 10.596 1.00 96.69 118 ASP A CA 1
ATOM 951 C C . ASP A 1 118 ? 4.384 -15.770 11.256 1.00 96.69 118 ASP A C 1
ATOM 953 O O . ASP A 1 118 ? 3.436 -15.000 11.463 1.00 96.69 118 ASP A O 1
ATOM 957 N N . GLU A 1 119 ? 4.345 -17.062 11.586 1.00 94.50 119 GLU A N 1
ATOM 958 C CA . GLU A 1 119 ? 3.204 -17.671 12.258 1.00 94.50 119 GLU A CA 1
ATOM 959 C C . GLU A 1 119 ? 2.969 -17.005 13.618 1.00 94.50 119 GLU A C 1
ATOM 961 O O . GLU A 1 119 ? 3.879 -16.831 14.429 1.00 94.50 119 GLU A O 1
ATOM 966 N N . ALA A 1 120 ? 1.721 -16.615 13.869 1.00 93.75 120 ALA A N 1
ATOM 967 C CA . ALA A 1 120 ? 1.339 -16.038 15.144 1.00 93.75 120 ALA A CA 1
ATOM 968 C C . ALA A 1 120 ? 1.051 -17.152 16.158 1.00 93.75 120 ALA A C 1
ATOM 970 O O . ALA A 1 120 ? 0.076 -17.887 15.988 1.00 93.75 120 ALA A O 1
ATOM 971 N N . GLU A 1 121 ? 1.816 -17.189 17.253 1.00 92.69 121 GLU A N 1
ATOM 972 C CA . GLU A 1 121 ? 1.562 -18.026 18.442 1.00 92.69 121 GLU A CA 1
ATOM 973 C C . GLU A 1 121 ? 0.078 -18.041 18.820 1.00 92.69 121 GLU A C 1
ATOM 975 O O . GLU A 1 121 ? -0.547 -17.003 18.659 1.00 92.69 121 GLU A O 1
ATOM 980 N N . PRO A 1 122 ? -0.541 -19.114 19.336 1.00 92.88 122 PRO A N 1
ATOM 981 C CA . PRO A 1 122 ? -1.959 -19.117 19.721 1.00 92.88 122 PRO A CA 1
ATOM 982 C C . PRO A 1 122 ? -2.328 -18.018 20.741 1.00 92.88 122 PRO A C 1
ATOM 984 O O . PRO A 1 122 ? -1.498 -17.644 21.572 1.00 92.88 122 PRO A O 1
ATOM 987 N N . PRO A 1 123 ? -3.549 -17.441 20.697 1.00 92.75 123 PRO A N 1
ATOM 988 C CA . PRO A 1 123 ? -3.949 -16.453 21.695 1.00 92.75 123 PRO A CA 1
ATOM 989 C C . PRO A 1 123 ? -4.175 -17.139 23.054 1.00 92.75 123 PRO A C 1
ATOM 991 O O . PRO A 1 123 ? -4.541 -18.316 23.075 1.00 92.75 123 PRO A O 1
ATOM 994 N N . PRO A 1 124 ? -4.006 -16.426 24.183 1.00 92.06 124 PRO A N 1
ATOM 995 C CA . PRO A 1 124 ? -4.338 -16.976 25.493 1.00 92.06 124 PRO A CA 1
ATOM 996 C C . PRO A 1 124 ? -5.809 -17.406 25.590 1.00 92.06 124 PRO A C 1
ATOM 998 O O . PRO A 1 124 ? -6.668 -16.943 24.833 1.00 92.06 124 PRO A O 1
ATOM 1001 N N . GLU A 1 125 ? -6.116 -18.274 26.555 1.00 94.88 125 GLU A N 1
ATOM 1002 C CA . GLU A 1 125 ? -7.492 -18.702 26.810 1.00 94.88 125 GLU A CA 1
ATOM 1003 C C . GLU A 1 125 ? -8.394 -17.491 27.100 1.00 94.88 125 GLU A C 1
ATOM 1005 O O . GLU A 1 125 ? -8.007 -16.576 27.824 1.00 94.88 125 GLU A O 1
ATOM 1010 N N . ASN A 1 126 ? -9.600 -17.483 26.527 1.00 92.75 126 ASN A N 1
ATOM 1011 C CA . ASN A 1 126 ? -10.578 -16.387 26.598 1.00 92.75 126 ASN A CA 1
ATOM 1012 C C . ASN A 1 126 ? -10.181 -15.076 25.890 1.00 92.75 126 ASN A C 1
ATOM 1014 O O . ASN A 1 126 ? -10.931 -14.102 25.963 1.00 92.75 126 ASN A O 1
ATOM 1018 N N . TRP A 1 127 ? -9.070 -15.036 25.145 1.00 92.62 127 TRP A N 1
ATOM 1019 C CA . TRP A 1 127 ? -8.708 -13.873 24.329 1.00 92.62 127 TRP A CA 1
ATOM 1020 C C . TRP A 1 127 ? -9.257 -13.979 22.906 1.00 92.62 127 TRP A C 1
ATOM 1022 O O . TRP A 1 127 ? -9.297 -15.048 22.296 1.00 92.62 127 TRP A O 1
ATOM 1032 N N . ARG A 1 128 ? -9.626 -12.831 22.329 1.00 91.75 128 ARG A N 1
ATOM 1033 C CA . ARG A 1 128 ? -9.963 -12.718 20.906 1.00 91.75 128 ARG A CA 1
ATOM 1034 C C . ARG A 1 128 ? -8.802 -12.089 20.144 1.00 91.75 128 ARG A C 1
ATOM 1036 O O . ARG A 1 128 ? -8.350 -10.999 20.481 1.00 91.75 128 ARG A O 1
ATOM 1043 N N . ARG A 1 129 ? -8.354 -12.759 19.082 1.00 93.25 129 ARG A N 1
ATOM 1044 C CA . ARG A 1 129 ? -7.324 -12.247 18.173 1.00 93.25 129 ARG A CA 1
ATOM 1045 C C . ARG A 1 129 ? -7.931 -11.432 17.040 1.00 93.25 129 ARG A C 1
ATOM 1047 O O . ARG A 1 129 ? -8.902 -11.856 16.421 1.00 93.25 129 ARG A O 1
ATOM 1054 N N . TYR A 1 130 ? -7.261 -10.334 16.711 1.00 93.94 130 TYR A N 1
ATOM 1055 C CA . TYR A 1 130 ? -7.467 -9.579 15.483 1.00 93.94 130 TYR A CA 1
ATOM 1056 C C . TYR A 1 130 ? -6.127 -9.429 14.764 1.00 93.94 130 TYR A C 1
ATOM 1058 O O . TYR A 1 130 ? -5.115 -9.151 15.405 1.00 93.94 130 TYR A O 1
ATOM 1066 N N . PHE A 1 131 ? -6.122 -9.603 13.445 1.00 94.56 131 PHE A N 1
ATOM 1067 C CA . PHE A 1 131 ? -4.980 -9.250 12.607 1.00 94.56 131 PHE A CA 1
ATOM 1068 C C . PHE A 1 131 ? -5.218 -7.865 12.015 1.00 94.56 131 PHE A C 1
ATOM 1070 O O . PHE A 1 131 ? -6.298 -7.588 11.492 1.00 94.56 131 PHE A O 1
ATOM 1077 N N . VAL A 1 132 ? -4.212 -7.000 12.109 1.00 94.44 132 VAL A N 1
ATOM 1078 C CA . VAL A 1 132 ? -4.251 -5.643 11.563 1.00 94.44 132 VAL A CA 1
ATOM 1079 C C . VAL A 1 132 ? -3.076 -5.491 10.613 1.00 94.44 132 VAL A C 1
ATOM 1081 O O . VAL A 1 132 ? -1.926 -5.610 11.029 1.00 94.44 132 VAL A O 1
ATOM 1084 N N . LEU A 1 133 ? -3.375 -5.227 9.342 1.00 94.06 133 LEU A N 1
ATOM 1085 C CA . LEU A 1 133 ? -2.376 -4.868 8.345 1.00 94.06 133 LEU A CA 1
ATOM 1086 C C . LEU A 1 133 ? -2.273 -3.343 8.279 1.00 94.06 133 LEU A C 1
ATOM 1088 O O . LEU A 1 133 ? -3.252 -2.665 7.969 1.00 94.06 133 LEU A O 1
ATOM 1092 N N . GLU A 1 134 ? -1.089 -2.809 8.564 1.00 92.12 134 GLU A N 1
ATOM 1093 C CA . GLU A 1 134 ? -0.797 -1.382 8.445 1.00 92.12 134 GLU A CA 1
ATOM 1094 C C . GLU A 1 134 ? 0.011 -1.133 7.168 1.00 92.12 134 GLU A C 1
ATOM 1096 O O . GLU A 1 134 ? 1.183 -1.490 7.082 1.00 92.12 134 GLU A O 1
ATOM 1101 N N . THR A 1 135 ? -0.618 -0.517 6.167 1.00 92.69 135 THR A N 1
ATOM 1102 C CA . THR A 1 135 ? 0.029 -0.162 4.897 1.00 92.69 135 THR A CA 1
ATOM 1103 C C . THR A 1 135 ? 0.342 1.328 4.851 1.00 92.69 135 THR A C 1
ATOM 1105 O O . THR A 1 135 ? -0.515 2.150 5.177 1.00 92.69 135 THR A O 1
ATOM 1108 N N . ASN A 1 136 ? 1.534 1.690 4.381 1.00 92.75 136 ASN A N 1
ATOM 1109 C CA . ASN A 1 136 ? 1.891 3.066 4.050 1.00 92.75 136 ASN A CA 1
ATOM 1110 C C . ASN A 1 136 ? 2.228 3.136 2.560 1.00 92.75 136 ASN A C 1
ATOM 1112 O O . ASN A 1 136 ? 3.042 2.356 2.075 1.00 92.75 136 ASN A O 1
ATOM 1116 N N . GLY A 1 137 ? 1.570 4.030 1.833 1.00 92.94 137 GLY A N 1
ATOM 1117 C CA . GLY A 1 137 ? 1.771 4.162 0.402 1.00 92.94 137 GLY A CA 1
ATOM 1118 C C . GLY A 1 137 ? 0.998 5.335 -0.171 1.00 92.94 137 GLY A C 1
ATOM 1119 O O . GLY A 1 137 ? 0.271 6.036 0.535 1.00 92.94 137 GLY A O 1
ATOM 1120 N N . TRP A 1 138 ? 1.154 5.521 -1.475 1.00 93.19 138 TRP A N 1
ATOM 1121 C CA . TRP A 1 138 ? 0.505 6.579 -2.232 1.00 93.19 138 TRP A CA 1
ATOM 1122 C C . TRP A 1 138 ? -0.328 5.973 -3.352 1.00 93.19 138 TRP A C 1
ATOM 1124 O O . TRP A 1 138 ? 0.058 4.974 -3.955 1.00 93.19 138 TRP A O 1
ATOM 1134 N N . ALA A 1 139 ? -1.461 6.606 -3.637 1.00 93.38 139 ALA A N 1
ATOM 1135 C CA . ALA A 1 139 ? -2.296 6.286 -4.781 1.00 93.38 139 ALA A CA 1
ATOM 1136 C C . ALA A 1 139 ? -2.273 7.471 -5.747 1.00 93.38 139 ALA A C 1
ATOM 1138 O O . ALA A 1 139 ? -2.437 8.619 -5.331 1.00 93.38 139 ALA A O 1
ATOM 1139 N N . LYS A 1 140 ? -2.067 7.177 -7.029 1.00 93.75 140 LYS A N 1
ATOM 1140 C CA . LYS A 1 140 ? -2.221 8.127 -8.127 1.00 93.75 140 LYS A CA 1
ATOM 1141 C C . LYS A 1 140 ? -3.157 7.496 -9.147 1.00 93.75 140 LYS A C 1
ATOM 1143 O O . LYS A 1 140 ? -2.958 6.342 -9.522 1.00 93.75 140 LYS A O 1
ATOM 1148 N N . ASP A 1 141 ? -4.170 8.239 -9.561 1.00 91.94 141 ASP A N 1
ATOM 1149 C CA . ASP A 1 141 ? -5.122 7.833 -10.591 1.00 91.94 141 ASP A CA 1
ATOM 1150 C C . ASP A 1 141 ? -4.878 8.602 -11.903 1.00 91.94 141 ASP A C 1
ATOM 1152 O O . ASP A 1 141 ? -3.952 9.409 -12.018 1.00 91.94 141 ASP A O 1
ATOM 1156 N N . MET A 1 142 ? -5.693 8.299 -12.912 1.00 91.94 142 MET A N 1
ATOM 1157 C CA . MET A 1 142 ? -5.678 8.957 -14.222 1.00 91.94 142 MET A CA 1
ATOM 1158 C C . MET A 1 142 ? -6.931 9.825 -14.423 1.00 91.94 142 MET A C 1
ATOM 1160 O O . MET A 1 142 ? -7.434 9.928 -15.542 1.00 91.94 142 MET A O 1
ATOM 1164 N N . ASP A 1 143 ? -7.486 10.401 -13.351 1.00 91.25 143 ASP A N 1
ATOM 1165 C CA . ASP A 1 143 ? -8.665 11.262 -13.474 1.00 91.25 143 ASP A CA 1
ATOM 1166 C C . ASP A 1 143 ? -8.344 12.555 -14.241 1.00 91.25 143 ASP A C 1
ATOM 1168 O O . ASP A 1 143 ? -7.221 13.058 -14.222 1.00 91.25 143 ASP A O 1
ATOM 1172 N N . LEU A 1 144 ? -9.359 13.146 -14.887 1.00 90.38 144 LEU A N 1
ATOM 1173 C CA . LEU A 1 144 ? -9.224 14.363 -15.713 1.00 90.38 144 LEU A CA 1
ATOM 1174 C C . LEU A 1 144 ? -8.591 15.556 -14.978 1.00 90.38 144 LEU A C 1
ATOM 1176 O O . LEU A 1 144 ? -8.044 16.456 -15.612 1.00 90.38 144 LEU A O 1
ATOM 1180 N N . PHE A 1 145 ? -8.700 15.584 -13.649 1.00 91.56 145 PHE A N 1
ATOM 1181 C CA . PHE A 1 145 ? -8.162 16.647 -12.800 1.00 91.56 145 PHE A CA 1
ATOM 1182 C C . PHE A 1 145 ? -6.875 16.244 -12.072 1.00 91.56 145 PHE A C 1
ATOM 1184 O O . PHE A 1 145 ? -6.335 17.039 -11.297 1.00 91.56 145 PHE A O 1
ATOM 1191 N N . THR A 1 146 ? -6.361 15.042 -12.325 1.00 91.94 146 THR A N 1
ATOM 1192 C CA . THR A 1 146 ? -5.118 14.570 -11.729 1.00 91.94 146 THR A CA 1
ATOM 1193 C C . THR A 1 146 ? -3.936 15.119 -12.501 1.00 91.94 146 THR A C 1
ATOM 1195 O O . THR A 1 146 ? -3.719 14.839 -13.680 1.00 91.94 146 THR A O 1
ATOM 1198 N N . ARG A 1 147 ? -3.140 15.934 -11.807 1.00 93.12 147 ARG A N 1
ATOM 1199 C CA . ARG A 1 147 ? -1.904 16.472 -12.364 1.00 93.12 147 ARG A CA 1
ATOM 1200 C C . ARG A 1 147 ? -0.957 15.322 -12.713 1.00 93.12 147 ARG A C 1
ATOM 1202 O O . ARG A 1 147 ? -0.714 14.439 -11.890 1.00 93.12 147 ARG A O 1
ATOM 1209 N N . ASP A 1 148 ? -0.411 15.368 -13.925 1.00 94.62 148 ASP A N 1
ATOM 1210 C CA . ASP A 1 148 ? 0.504 14.361 -14.469 1.00 94.62 148 ASP A CA 1
ATOM 1211 C C . ASP A 1 148 ? -0.093 12.938 -14.483 1.00 94.62 148 ASP A C 1
ATOM 1213 O O . ASP A 1 148 ? 0.648 11.967 -14.346 1.00 94.62 148 ASP A O 1
ATOM 1217 N N . GLY A 1 149 ? -1.420 12.787 -14.611 1.00 93.88 149 GLY A N 1
ATOM 1218 C CA . GLY A 1 149 ? -2.107 11.485 -14.583 1.00 93.88 149 GLY A CA 1
ATOM 1219 C C . GLY A 1 149 ? -1.629 10.481 -15.642 1.00 93.88 149 GLY A C 1
ATOM 1220 O O . GLY A 1 149 ? -1.781 9.283 -15.456 1.00 93.88 149 GLY A O 1
ATOM 1221 N N . ASP A 1 150 ? -0.979 10.938 -16.715 1.00 94.69 150 ASP A N 1
ATOM 1222 C CA . ASP A 1 150 ? -0.449 10.076 -17.779 1.00 94.69 150 ASP A CA 1
ATOM 1223 C C . ASP A 1 150 ? 0.926 9.458 -17.473 1.00 94.69 150 ASP A C 1
ATOM 1225 O O . ASP A 1 150 ? 1.402 8.606 -18.232 1.00 94.69 150 ASP A O 1
ATOM 1229 N N . THR A 1 151 ? 1.588 9.859 -16.382 1.00 96.69 151 THR A N 1
ATOM 1230 C CA . THR A 1 151 ? 2.941 9.400 -16.030 1.00 96.69 151 THR A CA 1
ATOM 1231 C C . THR A 1 151 ? 3.029 8.868 -14.605 1.00 96.69 151 THR A C 1
ATOM 1233 O O . THR A 1 151 ? 2.370 9.367 -13.697 1.00 96.69 151 THR A O 1
ATOM 1236 N N . VAL A 1 152 ? 3.901 7.878 -14.379 1.00 96.94 152 VAL A N 1
ATOM 1237 C CA . VAL A 1 152 ? 4.204 7.373 -13.023 1.00 96.94 152 VAL A CA 1
ATOM 1238 C C . VAL A 1 15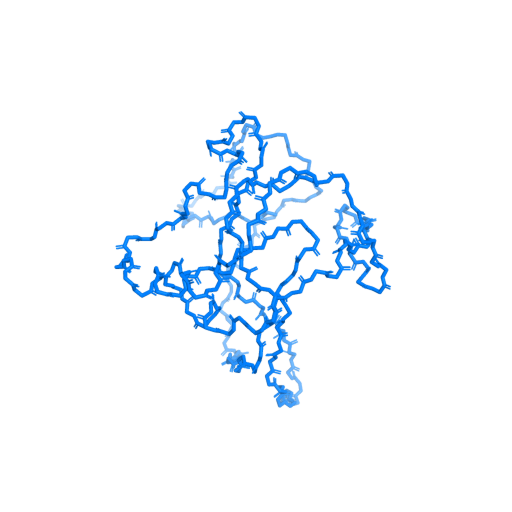2 ? 4.765 8.503 -12.158 1.00 96.94 152 VAL A C 1
ATOM 1240 O O . VAL A 1 152 ? 4.361 8.691 -11.014 1.00 96.94 152 VAL A O 1
ATOM 1243 N N . GLY A 1 153 ? 5.687 9.281 -12.729 1.00 95.25 153 GLY A N 1
ATOM 1244 C CA . GLY A 1 153 ? 6.230 10.473 -12.093 1.00 95.25 153 GLY A CA 1
ATOM 1245 C C . GLY A 1 153 ? 5.248 11.657 -12.108 1.00 95.25 153 GLY A C 1
ATOM 1246 O O . GLY A 1 153 ? 4.285 11.646 -12.876 1.00 95.25 153 GLY A O 1
ATOM 1247 N N . PRO A 1 154 ? 5.491 12.697 -11.295 1.00 94.88 154 PRO A N 1
ATOM 1248 C CA . PRO A 1 154 ? 6.483 12.730 -10.221 1.00 94.88 154 PRO A CA 1
ATOM 1249 C C . PRO A 1 154 ? 6.109 11.770 -9.082 1.00 94.88 154 PRO A C 1
ATOM 1251 O O . PRO A 1 154 ? 4.932 11.605 -8.765 1.00 94.88 154 PRO A O 1
ATOM 1254 N N . LEU A 1 155 ? 7.119 11.139 -8.477 1.00 94.00 155 LEU A N 1
ATOM 1255 C CA . LEU A 1 155 ? 6.916 10.303 -7.296 1.00 94.00 155 LEU A CA 1
ATOM 1256 C C . LEU A 1 155 ? 6.701 11.176 -6.051 1.00 94.00 155 LEU A C 1
ATOM 1258 O O . LEU A 1 155 ? 7.243 12.284 -5.977 1.00 94.00 155 LEU A O 1
ATOM 1262 N N . PRO A 1 156 ? 5.919 10.692 -5.074 1.00 90.00 156 PRO A N 1
ATOM 1263 C CA . PRO A 1 156 ? 5.736 11.385 -3.809 1.00 90.00 156 PRO A CA 1
ATOM 1264 C C . PRO A 1 156 ? 7.061 11.522 -3.047 1.00 90.00 156 PRO A C 1
ATOM 1266 O O . PRO A 1 156 ? 7.984 10.724 -3.204 1.00 90.00 156 PRO A O 1
ATOM 1269 N N . SER A 1 157 ? 7.139 12.552 -2.207 1.00 91.75 157 SER A N 1
ATOM 1270 C CA . SER A 1 157 ? 8.268 12.793 -1.312 1.00 91.75 157 SER A CA 1
ATOM 1271 C C . SER A 1 157 ? 7.750 13.322 0.017 1.00 91.75 157 SER A C 1
ATOM 1273 O O . SER A 1 157 ? 6.897 14.212 0.042 1.00 91.75 157 SER A O 1
ATOM 1275 N N . SER A 1 158 ? 8.278 12.788 1.113 1.00 92.69 158 SER A N 1
ATOM 1276 C CA . SER A 1 158 ? 8.053 13.280 2.474 1.00 92.69 158 SER A CA 1
ATOM 1277 C C . SER A 1 158 ? 9.092 14.326 2.900 1.00 92.69 158 SER A C 1
ATOM 1279 O O . SER A 1 158 ? 9.031 14.841 4.015 1.00 92.69 158 SER A O 1
ATOM 1281 N N . GLY A 1 159 ? 10.032 14.676 2.012 1.00 93.06 159 GLY A N 1
ATOM 1282 C CA . GLY A 1 159 ? 11.145 15.587 2.300 1.00 93.06 159 GLY A CA 1
ATOM 1283 C C . GLY A 1 159 ? 12.379 14.893 2.886 1.00 93.06 159 GLY A C 1
ATOM 1284 O O . GLY A 1 159 ? 13.347 15.571 3.233 1.00 93.06 159 GLY A O 1
ATOM 1285 N N . LEU A 1 160 ? 12.368 13.560 2.979 1.00 92.06 160 LEU A N 1
ATOM 1286 C CA . LEU A 1 160 ? 13.534 12.769 3.362 1.00 92.06 160 LEU A CA 1
ATOM 1287 C C . LEU A 1 160 ? 14.643 12.836 2.291 1.00 92.06 160 LEU A C 1
ATOM 1289 O O . LEU A 1 160 ? 14.376 13.147 1.124 1.00 92.06 160 LEU A O 1
ATOM 1293 N N . PRO A 1 161 ? 15.908 12.548 2.659 1.00 92.75 161 PRO A N 1
ATOM 1294 C CA . PRO A 1 161 ? 17.000 12.489 1.696 1.00 92.75 161 PRO A CA 1
ATOM 1295 C C . PRO A 1 161 ? 16.709 11.500 0.562 1.00 92.75 161 PRO A C 1
ATOM 1297 O O . PRO A 1 161 ? 16.439 10.327 0.800 1.00 92.75 161 PRO A O 1
ATOM 1300 N N . ALA A 1 162 ? 16.832 11.965 -0.680 1.00 92.88 162 ALA A N 1
ATOM 1301 C CA . ALA A 1 162 ? 16.508 11.171 -1.863 1.00 92.88 162 ALA A CA 1
ATOM 1302 C C . ALA A 1 162 ? 17.490 10.015 -2.130 1.00 92.88 162 ALA A C 1
ATOM 1304 O O . ALA A 1 162 ? 17.103 9.024 -2.732 1.00 92.88 162 ALA A O 1
ATOM 1305 N N . GLY A 1 163 ? 18.745 10.107 -1.673 1.00 95.25 163 GLY A N 1
ATOM 1306 C CA . GLY A 1 163 ? 19.808 9.151 -2.020 1.00 95.25 163 GLY A CA 1
ATOM 1307 C C . GLY A 1 163 ? 19.467 7.674 -1.758 1.00 95.25 163 GLY A C 1
ATOM 1308 O O . GLY A 1 163 ? 19.574 6.873 -2.689 1.00 95.25 163 GLY A O 1
ATOM 1309 N N . PRO A 1 164 ? 19.039 7.291 -0.537 1.00 94.19 164 PRO A N 1
ATOM 1310 C CA . PRO A 1 164 ? 18.620 5.919 -0.242 1.00 94.19 164 PRO A CA 1
ATOM 1311 C C . PRO A 1 164 ? 17.471 5.440 -1.137 1.00 94.19 164 PRO A C 1
ATOM 1313 O O . PRO A 1 164 ? 17.582 4.387 -1.766 1.00 94.19 164 PRO A O 1
ATOM 1316 N N . ARG A 1 165 ? 16.413 6.251 -1.266 1.00 95.38 165 ARG A N 1
ATOM 1317 C CA . ARG A 1 165 ? 15.278 5.969 -2.150 1.00 95.38 165 ARG A CA 1
ATOM 1318 C C . ARG A 1 165 ? 15.722 5.771 -3.595 1.00 95.38 165 ARG A C 1
ATOM 1320 O O . ARG A 1 165 ? 15.345 4.786 -4.220 1.00 95.38 165 ARG A O 1
ATOM 1327 N N . ASP A 1 166 ? 16.528 6.682 -4.125 1.00 96.81 166 ASP A N 1
ATOM 1328 C CA . ASP A 1 166 ? 16.970 6.666 -5.518 1.00 96.81 166 ASP A CA 1
ATOM 1329 C C . ASP A 1 166 ? 17.832 5.431 -5.810 1.00 96.81 166 ASP A C 1
ATOM 1331 O O . ASP 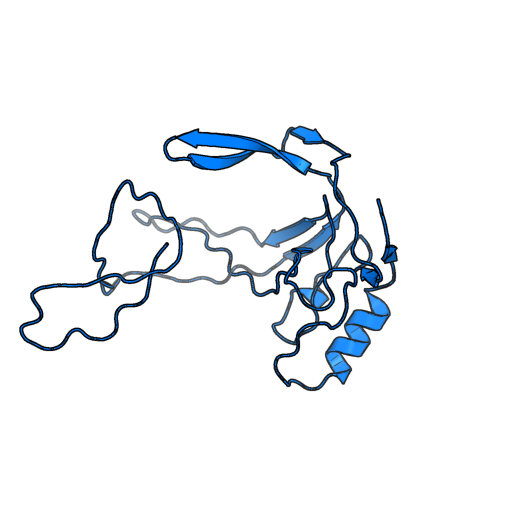A 1 166 ? 17.692 4.826 -6.871 1.00 96.81 166 ASP A O 1
ATOM 1335 N N . ALA A 1 167 ? 18.664 4.993 -4.859 1.00 97.50 167 ALA A N 1
ATOM 1336 C CA . ALA A 1 167 ? 19.424 3.750 -4.980 1.00 97.50 167 ALA A CA 1
ATOM 1337 C C . ALA A 1 167 ? 18.508 2.512 -5.023 1.00 97.50 167 ALA A C 1
ATOM 1339 O O . ALA A 1 167 ? 18.715 1.609 -5.843 1.00 97.50 167 ALA A O 1
ATOM 1340 N N . LEU A 1 168 ? 17.471 2.473 -4.178 1.00 97.69 168 LEU A N 1
ATOM 1341 C CA . LEU A 1 168 ? 16.457 1.418 -4.212 1.00 97.69 168 LEU A CA 1
ATOM 1342 C C . LEU A 1 168 ? 15.704 1.436 -5.548 1.00 97.69 168 LEU A C 1
ATOM 1344 O O . LEU A 1 168 ? 15.673 0.430 -6.258 1.00 97.69 168 LEU A O 1
ATOM 1348 N N . HIS A 1 169 ? 15.167 2.582 -5.951 1.00 97.69 169 HIS A N 1
ATOM 1349 C CA . HIS A 1 169 ? 14.430 2.732 -7.203 1.00 97.69 169 HIS A CA 1
ATOM 1350 C C . HIS A 1 169 ? 15.282 2.423 -8.434 1.00 97.69 169 HIS A C 1
ATOM 1352 O O . HIS A 1 169 ? 14.792 1.738 -9.325 1.00 97.69 169 HIS A O 1
ATOM 1358 N N . ALA A 1 170 ? 16.560 2.803 -8.473 1.00 97.62 170 ALA A N 1
ATOM 1359 C CA . ALA A 1 170 ? 17.462 2.452 -9.573 1.00 97.62 170 ALA A CA 1
ATOM 1360 C C . ALA A 1 170 ? 17.657 0.932 -9.718 1.00 97.62 170 ALA A C 1
ATOM 1362 O O . ALA A 1 170 ? 17.730 0.413 -10.831 1.00 97.62 170 ALA A O 1
ATOM 1363 N N . ARG A 1 171 ? 17.708 0.198 -8.600 1.00 98.19 171 ARG A N 1
ATOM 1364 C CA . ARG A 1 171 ? 17.838 -1.267 -8.598 1.00 98.19 171 ARG A CA 1
ATOM 1365 C C . ARG A 1 171 ? 16.523 -1.973 -8.940 1.00 98.19 171 ARG A C 1
ATOM 1367 O O . ARG A 1 171 ? 16.531 -3.037 -9.562 1.00 98.19 171 ARG A O 1
ATOM 1374 N N . TYR A 1 172 ? 15.396 -1.442 -8.475 1.00 98.56 172 TYR A N 1
ATOM 1375 C CA . TYR A 1 172 ? 14.104 -2.127 -8.517 1.00 98.56 172 TYR A CA 1
ATOM 1376 C C . TYR A 1 172 ? 13.190 -1.704 -9.667 1.00 98.56 172 TYR A C 1
ATOM 1378 O O . TYR A 1 172 ? 12.481 -2.556 -10.202 1.00 98.56 172 TYR A O 1
ATOM 1386 N N . ASN A 1 173 ? 13.215 -0.443 -10.091 1.00 98.12 173 ASN A N 1
ATOM 1387 C CA . ASN A 1 173 ? 12.296 0.092 -11.093 1.00 98.12 173 ASN A CA 1
ATOM 1388 C C . ASN A 1 173 ? 12.864 -0.082 -12.501 1.00 98.12 173 ASN A C 1
ATOM 1390 O O . ASN A 1 173 ? 13.269 0.872 -13.156 1.00 98.12 173 ASN A O 1
ATOM 1394 N N . THR A 1 174 ? 12.924 -1.327 -12.967 1.00 97.88 174 THR A N 1
ATOM 1395 C CA . THR A 1 174 ? 13.528 -1.680 -14.263 1.00 97.88 174 THR A CA 1
ATOM 1396 C C . THR A 1 174 ? 12.499 -1.971 -15.352 1.00 97.88 174 THR A C 1
ATOM 1398 O O . THR A 1 174 ? 12.858 -2.256 -16.494 1.00 97.88 174 THR A O 1
ATOM 1401 N N . ARG A 1 175 ? 11.205 -1.911 -15.025 1.00 97.56 175 ARG A N 1
ATOM 1402 C CA . ARG A 1 175 ? 10.133 -2.327 -15.925 1.00 97.56 175 ARG A CA 1
ATOM 1403 C C . ARG A 1 175 ? 9.413 -1.119 -16.505 1.00 97.56 175 ARG A C 1
ATOM 1405 O O . ARG A 1 175 ? 8.474 -0.603 -15.908 1.00 97.56 175 ARG A O 1
ATOM 1412 N N . PHE A 1 176 ? 9.817 -0.693 -17.696 1.00 97.69 176 PHE A N 1
ATOM 1413 C CA . PHE A 1 176 ? 9.098 0.367 -18.401 1.00 97.69 176 PHE A CA 1
ATOM 1414 C C . PHE A 1 176 ? 7.715 -0.116 -18.866 1.00 97.69 176 PHE A C 1
ATOM 1416 O O . PHE A 1 176 ? 7.578 -1.224 -19.404 1.00 97.69 176 PHE A O 1
ATOM 1423 N N . ARG A 1 177 ? 6.689 0.708 -18.653 1.00 96.56 177 ARG A N 1
ATOM 1424 C CA . ARG A 1 177 ? 5.321 0.507 -19.149 1.00 96.56 177 ARG A CA 1
ATOM 1425 C C . ARG A 1 177 ? 4.732 1.829 -19.628 1.00 96.56 177 ARG A C 1
ATOM 1427 O O . ARG A 1 177 ? 5.140 2.898 -19.186 1.00 96.56 177 ARG A O 1
ATOM 1434 N N . SER A 1 178 ? 3.795 1.723 -20.562 1.00 95.31 178 SER A N 1
ATOM 1435 C CA . SER A 1 178 ? 3.021 2.819 -21.141 1.00 95.31 178 SER A CA 1
ATOM 1436 C C . SER A 1 178 ? 1.870 2.212 -21.945 1.00 95.31 178 SER A C 1
ATOM 1438 O O . SER A 1 178 ? 2.051 1.143 -22.530 1.00 95.31 178 SER A O 1
ATOM 1440 N N . GLY A 1 179 ? 0.717 2.879 -22.003 1.00 88.12 179 GLY A N 1
ATOM 1441 C CA . GLY A 1 179 ? -0.406 2.448 -22.841 1.00 88.12 179 GLY A CA 1
ATOM 1442 C C . GLY A 1 179 ? -1.198 1.269 -22.262 1.00 88.12 179 GLY A C 1
ATOM 1443 O O . GLY A 1 179 ? -1.278 1.126 -21.046 1.00 88.12 179 GLY A O 1
ATOM 1444 N N . HIS A 1 180 ? -1.831 0.477 -23.133 1.00 75.25 180 HIS A N 1
ATOM 1445 C CA . HIS A 1 180 ? -2.635 -0.706 -22.775 1.00 75.25 180 HIS A CA 1
ATOM 1446 C C . HIS A 1 180 ? -1.785 -1.977 -22.706 1.00 75.25 180 HIS A C 1
ATOM 1448 O O . HIS A 1 180 ? -0.946 -2.161 -23.616 1.00 75.25 180 HIS A O 1
#

Sequence (180 aa):
MSMPLAELPPGTSRLRLRTNMQIYWDRVAVAYAEDLPEFSRTLLPLRAARLDKPGFALRSTLDQHRPHYDYSKLSPFWDTRYMTGLYTRFGPVDELVAARDDAVAIIGPGEEVHLEFDEAEPPPENWRRYFVLETNGWAKDMDLFTRDGDTVGPLPSSGLPAGPRDALHARYNTRFRSGH

Radius of gyration: 20.98 Å; chains: 1; bounding box: 47×41×52 Å

pLDDT: mean 92.52, std 5.33, range [68.44, 98.69]

Secondary structure (DSSP, 8-state):
---PPPPPPTT--------SS----S----------SS----PPPEEEEEEE---EEEEEEEGGGEEEEEEEEEES--S--EEEEEEPPSEE-HHHHSS-SS------TT-EEEEEEPPP-PPPTTPPP--------------TTSTTTTBSPSPP--S--HHHHHHHHHHH--EEEEE-

Foldseek 3Di:
DDDDDDPDPPPDDDDDDDDPDDDDDPDDDDDDDDDPPDDDDDDFDWPFKWKDQQAAFDWDADPPRHIDGHSVDHDSDDPDWDQFDFAFDTTTDCVQFVDDQLQHHGDDHRMDIDIDTDDDDDDPPPDDDDDDDDDDDDDAALDPPGVSRNHPDPRDDPPHDCVVSVVSCVVTRPDGGGTD